Protein AF-R5GDS4-F1 (afdb_monomer)

Secon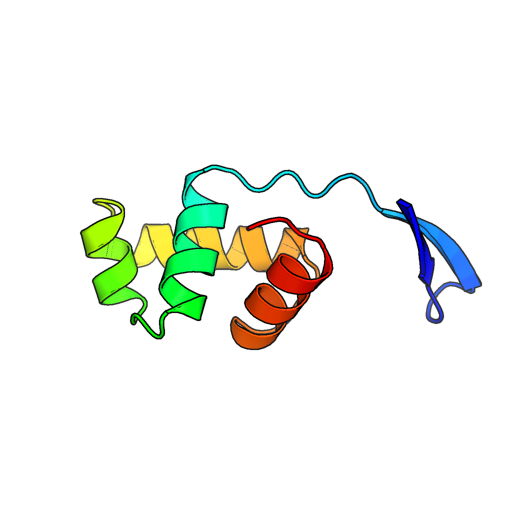dary structure (DSSP, 8-state):
-EEEETTTTEEEE-------HHHHHHHHHHHTT--HHHHHHHTTS-HHHHHHHHHHHHHHHT-SSHHHHHHHHHHTT--

Sequence (79 aa):
MWQFSLKSGRWKQIDSIVLNEYEKAVVRLANQGLSVGDIANEINRSEDSVKGYRKTLFQKLGVGNISEAIAVATHRRLI

pLDDT: mean 78.47, std 11.5, range [46.09, 90.31]

Radius of gyration: 13.44 Å; Cα contacts (8 Å, |Δi|>4): 83; chains: 1; bounding box: 30×22×38 Å

Mean predicted aligned error: 8.06 Å

Solvent-accessible surface area (backbone atoms only — not comparable to full-atom values): 4674 Å² total; per-residue (Å²): 104,74,42,76,35,84,92,73,79,41,77,40,73,47,68,82,80,78,66,52,74,66,47,42,47,50,42,55,40,45,68,72,67,48,50,66,62,55,43,11,60,74,71,73,47,53,50,68,55,46,54,48,43,48,52,55,46,27,63,74,72,70,38,94,46,69,68,53,46,33,53,50,31,57,74,68,62,67,104

Structure (mmCIF, N/CA/C/O backbone):
data_AF-R5GDS4-F1
#
_entry.id   AF-R5GDS4-F1
#
loop_
_atom_site.group_PDB
_atom_site.id
_atom_site.type_symbol
_atom_site.label_atom_id
_atom_site.label_alt_id
_atom_site.label_comp_id
_atom_site.label_asym_id
_atom_site.label_entity_id
_atom_site.label_seq_id
_atom_site.pdbx_PDB_ins_code
_atom_site.Cartn_x
_atom_site.Cartn_y
_atom_site.Cartn_z
_atom_site.occupancy
_atom_site.B_iso_or_equiv
_atom_site.auth_seq_id
_atom_site.auth_comp_id
_atom_site.auth_asym_id
_atom_site.auth_atom_id
_atom_site.pdbx_PDB_model_num
ATOM 1 N N . MET A 1 1 ? 14.171 -12.253 -11.241 1.00 46.09 1 MET A N 1
ATOM 2 C CA . MET A 1 1 ? 13.612 -12.250 -12.618 1.00 46.09 1 MET A CA 1
ATOM 3 C C . MET A 1 1 ? 14.079 -10.986 -13.321 1.00 46.09 1 MET A C 1
ATOM 5 O O . MET A 1 1 ? 14.331 -10.003 -12.642 1.00 46.09 1 MET A O 1
ATOM 9 N N . TRP A 1 2 ? 14.207 -10.990 -14.644 1.00 60.56 2 TRP A N 1
ATOM 10 C CA . TRP A 1 2 ? 14.612 -9.810 -15.416 1.00 60.56 2 TRP A CA 1
ATOM 11 C C . TRP A 1 2 ? 13.405 -9.263 -16.185 1.00 60.56 2 TRP A C 1
ATOM 13 O O . TRP A 1 2 ? 12.700 -10.039 -16.823 1.00 60.56 2 TRP A O 1
ATOM 23 N N . GLN A 1 3 ? 13.153 -7.951 -16.117 1.00 54.81 3 GLN A N 1
ATOM 24 C CA . GLN A 1 3 ? 12.119 -7.287 -16.919 1.00 54.81 3 GLN A CA 1
ATOM 25 C C . GLN A 1 3 ? 12.777 -6.392 -17.956 1.00 54.81 3 GLN A C 1
ATOM 27 O O . GLN A 1 3 ? 13.625 -5.556 -17.631 1.00 54.81 3 GLN A O 1
ATOM 32 N N . PHE A 1 4 ? 12.354 -6.529 -19.206 1.00 54.00 4 PHE A N 1
ATOM 33 C CA . PHE A 1 4 ? 12.749 -5.592 -20.242 1.00 54.00 4 PHE A CA 1
ATOM 34 C C . PHE A 1 4 ? 11.989 -4.275 -20.057 1.00 54.00 4 PHE A C 1
ATOM 36 O O . PHE A 1 4 ? 10.760 -4.239 -20.116 1.00 54.00 4 PHE A O 1
ATOM 43 N N . SER A 1 5 ? 12.711 -3.183 -19.797 1.00 56.41 5 SER A N 1
ATOM 44 C CA . SER A 1 5 ? 12.101 -1.860 -19.697 1.00 56.41 5 SER A CA 1
ATOM 45 C C . SER A 1 5 ? 12.071 -1.204 -21.074 1.00 56.41 5 SER A C 1
ATOM 47 O O . SER A 1 5 ? 13.091 -0.699 -21.544 1.00 56.41 5 SER A O 1
ATOM 49 N N . LEU A 1 6 ? 10.886 -1.155 -21.692 1.00 54.28 6 LEU A N 1
ATOM 50 C CA . LEU A 1 6 ? 10.659 -0.481 -22.981 1.00 54.28 6 LEU A CA 1
ATOM 51 C C . LEU A 1 6 ? 11.067 1.002 -22.962 1.00 54.28 6 LEU A C 1
ATOM 53 O O . LEU A 1 6 ? 11.477 1.537 -23.983 1.00 54.28 6 LEU A O 1
ATOM 57 N N . LYS A 1 7 ? 11.011 1.657 -21.795 1.00 60.09 7 LYS A N 1
ATOM 58 C CA . LYS A 1 7 ? 11.388 3.071 -21.644 1.00 60.09 7 LYS A CA 1
ATOM 59 C C . LYS A 1 7 ? 12.894 3.323 -21.724 1.00 60.09 7 LYS A C 1
ATOM 61 O O . LYS A 1 7 ? 13.293 4.397 -22.149 1.00 60.09 7 LYS A O 1
ATOM 66 N N . SER A 1 8 ? 13.725 2.380 -21.278 1.00 64.75 8 SER A N 1
ATOM 67 C CA . SER A 1 8 ? 15.185 2.558 -21.243 1.00 64.75 8 SER A CA 1
ATOM 68 C C . SER A 1 8 ? 15.943 1.630 -22.191 1.00 64.75 8 SER A C 1
ATOM 70 O O . SER A 1 8 ? 17.168 1.686 -22.217 1.00 64.75 8 SER A O 1
ATOM 72 N N . GLY A 1 9 ? 15.251 0.740 -22.915 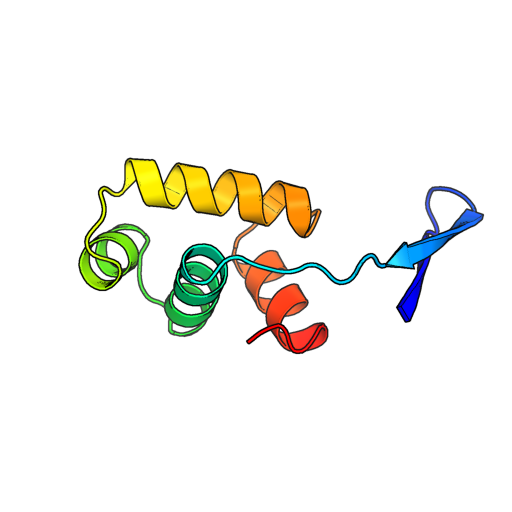1.00 74.44 9 GLY A N 1
ATOM 73 C CA . GLY A 1 9 ? 15.865 -0.243 -23.817 1.00 74.44 9 GLY A CA 1
ATOM 74 C C . GLY A 1 9 ? 16.831 -1.205 -23.117 1.00 74.44 9 GLY A C 1
ATOM 75 O O . GLY A 1 9 ? 17.712 -1.777 -23.750 1.00 74.44 9 GLY A O 1
ATOM 76 N N . ARG A 1 10 ? 16.712 -1.353 -21.793 1.00 67.25 10 ARG A N 1
ATOM 77 C CA . ARG A 1 10 ? 17.627 -2.142 -20.962 1.00 67.25 10 ARG A CA 1
ATOM 78 C C . ARG A 1 10 ? 16.849 -3.179 -20.174 1.00 67.25 10 ARG A C 1
ATOM 80 O O . ARG A 1 10 ? 15.755 -2.908 -19.670 1.00 67.25 10 ARG A O 1
ATOM 87 N N . TRP A 1 11 ? 17.455 -4.350 -20.037 1.00 66.19 11 TRP A N 1
ATOM 88 C CA . TRP A 1 11 ? 17.031 -5.355 -19.077 1.00 66.19 11 TRP A CA 1
ATOM 89 C C . TRP A 1 11 ? 17.316 -4.823 -17.677 1.00 66.19 11 TRP A C 1
ATOM 91 O O . TRP A 1 11 ? 18.466 -4.568 -17.324 1.00 66.19 11 TRP A O 1
ATOM 101 N N . LYS A 1 12 ? 16.261 -4.606 -16.892 1.00 56.88 12 LYS A N 1
ATOM 102 C CA . LYS A 1 12 ? 16.391 -4.316 -15.468 1.00 56.88 12 LYS A CA 1
ATOM 103 C C . LYS A 1 12 ? 16.208 -5.615 -14.711 1.00 56.88 12 LYS A C 1
ATOM 105 O O . LYS A 1 12 ? 15.218 -6.327 -14.905 1.00 56.88 12 LYS A O 1
ATOM 110 N N . GLN A 1 13 ? 17.171 -5.919 -13.854 1.00 54.47 13 GLN A N 1
ATOM 111 C CA . GLN A 1 13 ? 16.998 -6.963 -12.865 1.00 54.47 13 GLN A CA 1
ATOM 112 C C . GLN A 1 13 ? 15.857 -6.496 -11.964 1.00 54.47 13 GLN A C 1
ATOM 114 O O . GLN A 1 13 ? 15.914 -5.411 -11.388 1.00 54.47 13 GLN A O 1
ATOM 119 N N . ILE A 1 14 ? 14.761 -7.253 -11.941 1.00 61.25 14 ILE A N 1
ATOM 120 C CA . ILE A 1 14 ? 13.722 -7.028 -10.949 1.00 61.25 14 ILE A CA 1
ATOM 121 C C . ILE A 1 14 ? 14.355 -7.514 -9.656 1.00 61.25 14 ILE A C 1
ATOM 123 O O . ILE A 1 14 ? 14.407 -8.728 -9.420 1.00 61.25 14 ILE A O 1
ATOM 127 N N . ASP A 1 15 ? 14.885 -6.580 -8.868 1.00 55.66 15 ASP A N 1
ATOM 128 C CA . ASP A 1 15 ? 15.173 -6.852 -7.470 1.00 55.66 15 ASP A CA 1
ATOM 129 C C . ASP A 1 15 ? 13.916 -7.474 -6.884 1.00 55.66 15 ASP A C 1
ATOM 131 O O . ASP A 1 15 ? 12.799 -7.003 -7.127 1.00 55.66 15 ASP A O 1
ATOM 135 N N . SER A 1 16 ? 14.083 -8.599 -6.194 1.00 59.19 16 SER A N 1
ATOM 136 C CA . SER A 1 16 ? 12.997 -9.224 -5.458 1.00 59.19 16 SER A CA 1
ATOM 137 C C . SER A 1 16 ? 12.376 -8.144 -4.580 1.00 59.19 16 SER A C 1
ATOM 139 O O . SER A 1 16 ? 12.998 -7.709 -3.612 1.00 59.19 16 SER A O 1
ATOM 141 N N . ILE A 1 17 ? 11.194 -7.652 -4.956 1.00 67.62 17 ILE A N 1
ATOM 142 C CA . ILE A 1 17 ? 10.491 -6.654 -4.161 1.00 67.62 17 ILE A CA 1
ATOM 143 C C . ILE A 1 17 ? 10.061 -7.382 -2.900 1.00 67.62 17 ILE A C 1
ATOM 145 O O . ILE A 1 17 ? 9.050 -8.079 -2.885 1.00 67.62 17 ILE A O 1
ATOM 149 N N . VAL A 1 18 ? 10.863 -7.257 -1.850 1.00 68.81 18 VAL A N 1
ATOM 150 C CA . VAL A 1 18 ? 10.513 -7.772 -0.537 1.00 68.81 18 VAL A CA 1
ATOM 151 C C . VAL A 1 18 ? 9.636 -6.717 0.117 1.00 68.81 18 VAL A C 1
ATOM 153 O O . VAL A 1 18 ? 10.091 -5.652 0.546 1.00 68.81 18 VAL A O 1
ATOM 156 N N . LEU A 1 19 ? 8.339 -7.002 0.116 1.00 75.25 19 LEU A N 1
ATOM 157 C CA . LEU A 1 19 ? 7.376 -6.250 0.897 1.00 75.25 19 LEU A CA 1
ATOM 158 C C . LEU A 1 19 ? 7.536 -6.632 2.365 1.00 75.25 19 LEU A C 1
ATOM 160 O O . LEU A 1 19 ? 7.673 -7.811 2.700 1.00 75.25 19 LEU A O 1
ATOM 164 N N . ASN A 1 20 ? 7.511 -5.627 3.231 1.00 81.56 20 ASN A N 1
ATOM 165 C CA . ASN A 1 20 ? 7.433 -5.842 4.664 1.00 81.56 20 ASN A CA 1
ATOM 166 C C . ASN A 1 20 ? 6.080 -6.486 5.019 1.00 81.56 20 ASN A C 1
ATOM 168 O O . ASN A 1 20 ? 5.117 -6.364 4.263 1.00 81.56 20 ASN A O 1
ATOM 172 N N . GLU A 1 21 ? 5.974 -7.127 6.179 1.00 82.19 21 GLU A N 1
ATOM 173 C CA . GLU A 1 21 ? 4.745 -7.817 6.602 1.00 82.19 21 GLU A CA 1
ATOM 174 C C . GLU A 1 21 ? 3.529 -6.874 6.604 1.00 82.19 21 GLU A C 1
ATOM 176 O O . GLU A 1 21 ? 2.459 -7.231 6.118 1.00 82.19 21 GLU A O 1
ATOM 181 N N . TYR A 1 22 ? 3.721 -5.617 7.018 1.00 83.69 22 TYR A N 1
ATOM 182 C CA . TYR A 1 22 ? 2.688 -4.579 6.946 1.00 83.69 22 TYR A CA 1
ATOM 183 C C . TYR A 1 22 ? 2.315 -4.201 5.511 1.00 83.69 22 TYR A C 1
ATOM 185 O O . TYR A 1 22 ? 1.142 -4.033 5.200 1.00 83.69 22 TYR A O 1
ATOM 193 N N . GLU A 1 23 ? 3.296 -4.082 4.615 1.00 82.75 23 GLU A N 1
ATOM 194 C CA . GLU A 1 23 ? 3.047 -3.768 3.204 1.00 82.75 23 GLU A CA 1
ATOM 195 C C . GLU A 1 23 ? 2.265 -4.907 2.531 1.00 82.75 23 GLU A C 1
ATOM 197 O O . GLU A 1 23 ? 1.313 -4.649 1.797 1.00 82.75 23 GLU A O 1
ATOM 202 N N . LYS A 1 24 ? 2.602 -6.168 2.840 1.00 85.44 24 LYS A N 1
ATOM 203 C CA . LYS A 1 24 ? 1.835 -7.339 2.392 1.00 85.44 24 LYS A CA 1
ATOM 204 C C . LYS A 1 24 ? 0.422 -7.347 2.964 1.00 85.44 24 LYS A C 1
ATOM 206 O O . LYS A 1 24 ? -0.515 -7.610 2.216 1.00 85.44 24 LYS A O 1
ATOM 211 N N . ALA A 1 25 ? 0.260 -7.059 4.257 1.00 86.19 25 ALA A N 1
ATOM 212 C CA . ALA A 1 25 ? -1.049 -6.994 4.899 1.00 86.19 25 ALA A CA 1
ATOM 213 C C . ALA A 1 25 ? -1.931 -5.934 4.230 1.00 86.19 25 ALA A C 1
ATOM 215 O O . ALA A 1 25 ? -3.044 -6.244 3.817 1.00 86.19 25 ALA A O 1
ATOM 216 N N . VAL A 1 26 ? -1.397 -4.727 4.006 1.00 87.19 26 VAL A N 1
ATOM 217 C CA . VAL A 1 26 ? -2.099 -3.646 3.299 1.00 87.19 26 VAL A CA 1
ATOM 218 C C . VAL A 1 26 ? -2.553 -4.097 1.913 1.00 87.19 26 VAL A C 1
ATOM 220 O O . VAL A 1 26 ? -3.703 -3.868 1.557 1.00 87.19 26 VAL A O 1
ATOM 223 N N . VAL A 1 27 ? -1.694 -4.763 1.135 1.00 86.44 27 VAL A N 1
ATOM 224 C CA . VAL A 1 27 ? -2.076 -5.237 -0.204 1.00 86.44 27 VAL A CA 1
ATOM 225 C C . VAL A 1 27 ? -3.095 -6.377 -0.148 1.00 86.44 27 VAL A C 1
ATOM 227 O O . VAL A 1 27 ? -4.047 -6.356 -0.922 1.00 86.44 27 VAL A O 1
ATOM 230 N N . ARG A 1 28 ? -2.945 -7.355 0.757 1.00 86.62 28 ARG A N 1
ATOM 231 C CA . ARG A 1 28 ? -3.905 -8.468 0.907 1.00 86.62 28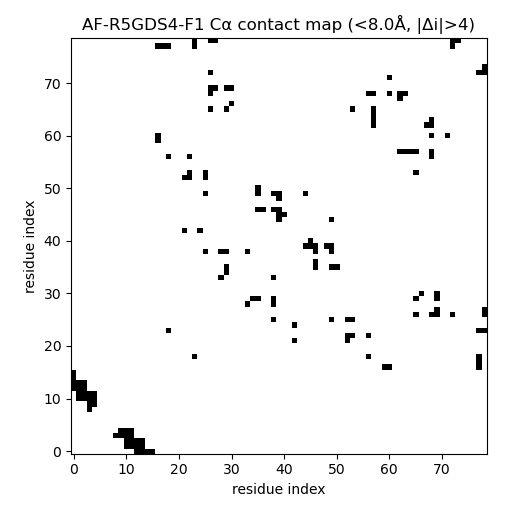 ARG A CA 1
ATOM 232 C C . ARG A 1 28 ? -5.280 -7.973 1.331 1.00 86.62 28 ARG A C 1
ATOM 234 O O . ARG A 1 28 ? -6.272 -8.423 0.769 1.00 86.62 28 ARG A O 1
ATOM 241 N N . LEU A 1 29 ? -5.335 -7.068 2.302 1.00 88.88 29 LEU A 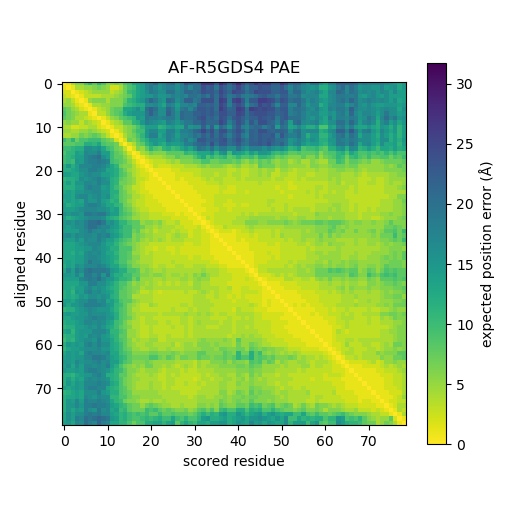N 1
ATOM 242 C CA . LEU A 1 29 ? -6.583 -6.507 2.808 1.00 88.88 29 LEU A CA 1
ATOM 243 C C . LEU A 1 29 ? -7.217 -5.560 1.780 1.00 88.88 29 LEU A C 1
ATOM 245 O O . LEU A 1 29 ? -8.417 -5.629 1.537 1.00 88.88 29 LEU A O 1
ATOM 249 N N . ALA A 1 30 ? -6.415 -4.758 1.073 1.00 86.12 30 ALA A N 1
ATOM 250 C CA . ALA A 1 30 ? -6.919 -3.963 -0.046 1.00 86.12 30 ALA A CA 1
ATOM 251 C C . ALA A 1 30 ? -7.455 -4.847 -1.187 1.00 86.12 30 ALA A C 1
ATOM 253 O O . ALA A 1 30 ? -8.472 -4.514 -1.788 1.00 86.12 30 ALA A O 1
ATOM 254 N N . ASN A 1 31 ? -6.822 -5.995 -1.463 1.00 86.19 31 ASN A N 1
ATOM 255 C CA . ASN A 1 31 ? -7.315 -6.980 -2.434 1.00 86.19 31 ASN A CA 1
ATOM 256 C C . ASN A 1 31 ? -8.635 -7.639 -2.000 1.00 86.19 31 ASN A C 1
ATOM 258 O O . ASN A 1 31 ? -9.425 -8.047 -2.842 1.00 86.19 31 ASN A O 1
ATOM 262 N N . GLN A 1 32 ? -8.893 -7.721 -0.695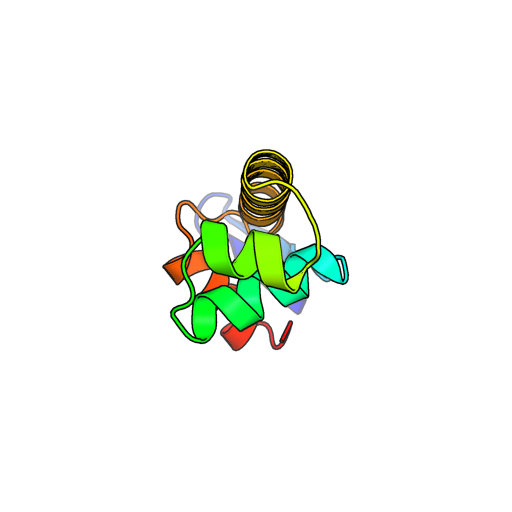 1.00 86.38 32 GLN A N 1
ATOM 263 C CA . GLN A 1 32 ? -10.179 -8.161 -0.146 1.00 86.38 32 GLN A CA 1
ATOM 264 C C . GLN A 1 32 ? -11.262 -7.067 -0.217 1.00 86.38 32 GLN A C 1
ATOM 266 O O . GLN A 1 32 ? -12.413 -7.329 0.119 1.00 86.38 32 GLN A O 1
A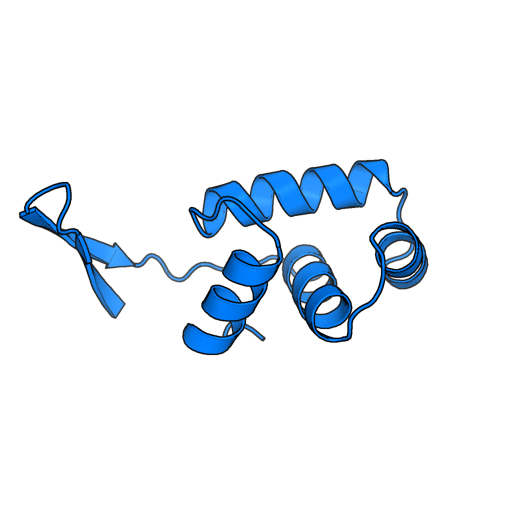TOM 271 N N . GLY A 1 33 ? -10.918 -5.854 -0.664 1.00 86.62 33 GLY A N 1
ATOM 272 C CA . GLY A 1 33 ? -11.847 -4.729 -0.772 1.00 86.62 33 GLY A CA 1
ATOM 273 C C . GLY A 1 33 ? -12.006 -3.915 0.512 1.00 86.62 33 GLY A C 1
ATOM 274 O O . GLY A 1 33 ? -12.902 -3.075 0.575 1.00 86.62 33 GLY A O 1
ATOM 275 N N . LEU A 1 34 ? -11.153 -4.128 1.523 1.00 87.06 34 LEU A N 1
ATOM 276 C CA . LEU A 1 34 ? -11.183 -3.324 2.745 1.00 87.06 34 LEU A CA 1
ATOM 277 C C . LEU A 1 34 ? -10.735 -1.884 2.475 1.00 87.06 34 LEU A C 1
ATOM 279 O O . LEU A 1 34 ? -9.836 -1.620 1.665 1.00 87.06 34 LEU A O 1
ATOM 283 N N . SER A 1 35 ? -11.352 -0.940 3.188 1.00 87.62 35 SER A N 1
ATOM 284 C CA . SER A 1 35 ? -10.974 0.467 3.114 1.00 87.62 35 SER A CA 1
ATOM 285 C C . SER A 1 35 ? -9.658 0.726 3.856 1.00 87.62 35 SER A C 1
ATOM 287 O O . SER A 1 35 ? -9.199 -0.075 4.665 1.00 87.62 35 SER A O 1
ATOM 289 N N . VAL A 1 36 ? -9.034 1.882 3.615 1.00 84.19 36 VAL A N 1
ATOM 290 C CA . VAL A 1 36 ? -7.802 2.275 4.326 1.00 84.19 36 VAL A CA 1
ATOM 291 C C . VAL A 1 36 ? -8.006 2.316 5.844 1.00 84.19 36 VAL A C 1
ATOM 293 O O . VAL A 1 36 ? -7.082 1.958 6.570 1.00 84.19 36 VAL A O 1
ATOM 296 N N . GLY A 1 37 ? -9.194 2.722 6.305 1.00 87.06 37 GLY A N 1
ATOM 297 C CA . GLY A 1 37 ? -9.553 2.749 7.724 1.00 87.06 37 GLY A CA 1
ATOM 298 C C . GLY A 1 37 ? -9.652 1.349 8.318 1.00 87.06 37 GLY A C 1
ATOM 299 O O . GLY A 1 37 ? -9.055 1.076 9.356 1.00 87.06 37 GLY A O 1
ATOM 300 N N . ASP A 1 38 ? -10.307 0.426 7.612 1.00 89.38 38 ASP A N 1
ATOM 301 C CA . ASP A 1 38 ? -10.420 -0.960 8.078 1.00 89.38 38 ASP A CA 1
ATOM 302 C C . ASP A 1 38 ? -9.055 -1.652 8.100 1.00 89.38 38 ASP A C 1
ATOM 304 O O . ASP A 1 38 ? -8.721 -2.342 9.055 1.00 89.38 38 ASP A O 1
ATOM 308 N N . ILE A 1 39 ? -8.220 -1.400 7.087 1.00 89.31 39 ILE A N 1
ATOM 309 C CA . ILE A 1 39 ? -6.838 -1.890 7.046 1.00 89.31 39 ILE A CA 1
ATOM 310 C C . ILE A 1 39 ? -6.043 -1.359 8.240 1.00 89.31 39 ILE A C 1
ATOM 312 O O . ILE A 1 39 ? -5.269 -2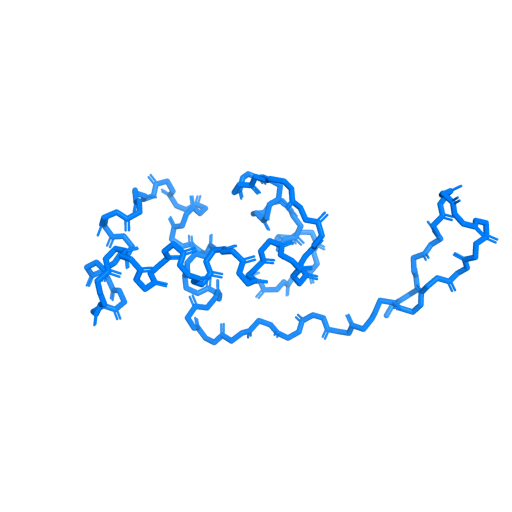.105 8.833 1.00 89.31 39 ILE A O 1
ATOM 316 N N . ALA A 1 40 ? -6.212 -0.079 8.583 1.00 89.88 40 ALA A N 1
ATOM 317 C CA . ALA A 1 40 ? -5.543 0.543 9.721 1.00 89.88 40 ALA A CA 1
ATOM 318 C C . ALA A 1 40 ? -5.942 -0.135 11.039 1.00 89.88 40 ALA A C 1
ATOM 320 O O . ALA A 1 40 ? -5.066 -0.486 11.834 1.00 89.88 40 ALA A O 1
ATOM 321 N N . ASN A 1 41 ? -7.238 -0.405 11.210 1.00 90.06 41 ASN A N 1
ATOM 322 C CA . ASN A 1 41 ? -7.766 -1.149 12.350 1.00 90.06 41 ASN A CA 1
ATOM 323 C C . ASN A 1 41 ? -7.206 -2.578 12.404 1.00 90.06 41 ASN A C 1
ATOM 325 O O . ASN A 1 41 ? -6.719 -3.000 13.452 1.00 90.06 41 ASN A O 1
ATOM 329 N N . GLU A 1 42 ? -7.189 -3.287 11.274 1.00 89.31 42 GLU A N 1
ATOM 330 C CA . GLU A 1 42 ? -6.719 -4.673 11.182 1.00 89.31 42 GLU A CA 1
ATOM 331 C C . GLU A 1 42 ? -5.227 -4.807 11.520 1.00 89.31 42 GLU A 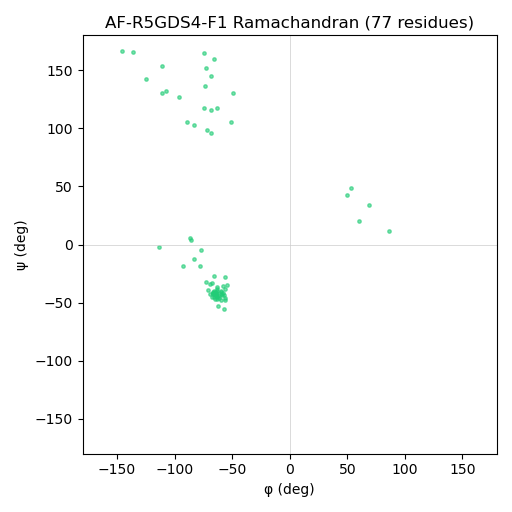C 1
ATOM 333 O O . GLU A 1 42 ? -4.818 -5.711 12.246 1.00 89.31 42 GLU A O 1
ATOM 338 N N . ILE A 1 43 ? -4.391 -3.875 11.043 1.00 87.62 43 ILE A N 1
ATOM 339 C CA . ILE A 1 43 ? -2.950 -3.872 11.348 1.00 87.62 43 ILE A CA 1
ATOM 340 C C . ILE A 1 43 ? -2.610 -3.132 12.654 1.00 87.62 43 ILE A C 1
ATOM 342 O O . ILE A 1 43 ? -1.428 -2.965 12.966 1.00 87.62 43 ILE A O 1
ATOM 346 N N . ASN A 1 44 ? -3.623 -2.686 13.408 1.00 86.94 44 ASN A N 1
ATOM 347 C CA . ASN A 1 44 ? -3.508 -1.972 14.682 1.00 86.94 44 ASN A CA 1
ATOM 348 C C . ASN A 1 44 ? -2.594 -0.726 14.596 1.00 86.94 44 ASN A C 1
ATOM 350 O O . ASN A 1 44 ? -1.642 -0.524 15.366 1.00 86.94 44 ASN A O 1
ATOM 354 N N . ARG A 1 45 ? -2.838 0.098 13.569 1.00 87.38 45 ARG A N 1
ATOM 355 C CA . ARG A 1 45 ? -2.106 1.339 13.273 1.00 87.38 45 ARG A CA 1
ATOM 356 C C . ARG A 1 45 ? -3.063 2.465 12.908 1.00 87.38 45 ARG A C 1
ATOM 358 O O . ARG A 1 45 ? -4.221 2.245 12.594 1.00 87.38 45 ARG A O 1
ATOM 365 N N . SER A 1 46 ? -2.552 3.693 12.912 1.00 90.31 46 SER A N 1
ATOM 366 C CA . SER A 1 46 ? -3.303 4.842 12.411 1.00 90.31 46 SER A CA 1
ATOM 367 C C . SER A 1 46 ? -3.413 4.822 10.885 1.00 90.31 46 SER A C 1
ATOM 369 O O . SER A 1 46 ? -2.507 4.357 10.185 1.00 90.31 46 SER A O 1
ATOM 371 N N . GLU A 1 47 ? -4.486 5.406 10.354 1.00 89.88 47 GLU A N 1
ATOM 372 C CA . GLU A 1 47 ? -4.671 5.576 8.908 1.00 89.88 47 GLU A CA 1
ATOM 373 C C . GLU A 1 47 ? -3.497 6.300 8.243 1.00 89.88 47 GLU A C 1
ATOM 375 O O . GLU A 1 47 ? -3.111 5.972 7.121 1.00 89.88 47 GLU A O 1
ATOM 380 N N . ASP A 1 48 ? -2.883 7.258 8.939 1.00 88.00 48 ASP A N 1
ATOM 381 C CA . ASP A 1 48 ? -1.723 7.986 8.423 1.00 88.00 48 ASP A CA 1
ATOM 382 C C . ASP A 1 48 ? -0.491 7.090 8.285 1.00 88.00 48 ASP A C 1
ATOM 384 O O . ASP A 1 48 ? 0.257 7.216 7.311 1.00 88.00 48 ASP A O 1
ATOM 388 N N . SER A 1 49 ? -0.329 6.108 9.177 1.00 88.62 49 SER A N 1
ATOM 389 C CA . SER A 1 49 ? 0.699 5.073 9.022 1.00 88.62 49 SER A CA 1
ATOM 390 C C . SER A 1 49 ? 0.430 4.224 7.778 1.00 88.62 49 SER A C 1
ATOM 392 O O . SER A 1 49 ? 1.345 3.982 6.992 1.00 88.62 49 SER A O 1
ATOM 394 N N . VAL A 1 50 ? -0.829 3.830 7.537 1.00 87.44 50 VAL A N 1
ATOM 395 C CA . VAL A 1 50 ? -1.227 3.065 6.340 1.00 87.44 50 VAL A CA 1
ATOM 396 C C . VAL A 1 50 ? -1.002 3.863 5.059 1.00 87.44 50 VAL A C 1
ATOM 398 O O . VAL A 1 50 ? -0.491 3.319 4.080 1.00 87.44 50 VAL A O 1
ATOM 401 N N . LYS A 1 51 ? -1.326 5.162 5.049 1.00 87.06 51 LYS A N 1
ATOM 402 C CA . LYS A 1 51 ? -1.014 6.061 3.925 1.00 87.06 51 LYS A CA 1
ATOM 403 C C . LYS A 1 51 ? 0.493 6.124 3.678 1.00 87.06 51 LYS A C 1
ATOM 405 O O . LYS A 1 51 ? 0.914 6.081 2.521 1.00 87.06 51 LYS A O 1
ATOM 410 N N . GLY A 1 52 ? 1.294 6.160 4.744 1.00 88.75 52 GLY A N 1
ATOM 411 C CA . GLY A 1 52 ? 2.749 6.036 4.682 1.00 88.75 52 GLY A CA 1
ATOM 412 C C . GLY A 1 52 ? 3.184 4.734 4.012 1.00 88.75 52 GLY A C 1
ATOM 413 O O . GLY A 1 52 ? 3.863 4.775 2.987 1.00 88.75 52 GLY A O 1
ATOM 414 N N . TYR A 1 53 ? 2.719 3.587 4.516 1.00 85.62 53 TYR A N 1
ATOM 415 C CA . TYR A 1 53 ? 3.032 2.271 3.949 1.00 85.62 53 TYR A CA 1
A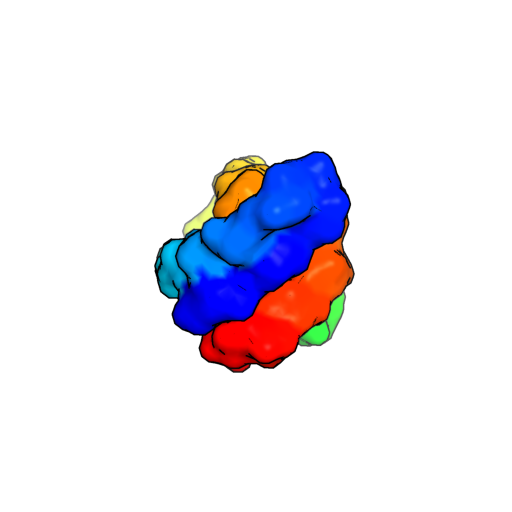TOM 416 C C . TYR A 1 53 ? 2.608 2.151 2.489 1.00 85.62 53 TYR A C 1
ATOM 418 O O . TYR A 1 53 ? 3.387 1.664 1.678 1.00 85.62 53 TYR A O 1
ATOM 426 N N . ARG A 1 54 ? 1.427 2.656 2.116 1.00 84.31 54 ARG A N 1
ATOM 427 C CA . ARG A 1 54 ? 0.970 2.706 0.720 1.00 84.31 54 ARG A CA 1
ATOM 428 C C . ARG A 1 54 ? 1.902 3.521 -0.164 1.00 84.31 54 ARG A C 1
ATOM 430 O O . ARG A 1 54 ? 2.167 3.120 -1.290 1.00 84.31 54 ARG A O 1
ATOM 437 N N . LYS A 1 55 ? 2.403 4.656 0.322 1.00 86.06 55 LYS A N 1
ATOM 438 C CA . LYS A 1 55 ? 3.317 5.508 -0.444 1.00 86.06 55 LYS A CA 1
ATOM 439 C C . LYS A 1 55 ? 4.642 4.789 -0.701 1.00 86.06 55 LYS A C 1
ATOM 441 O O . LYS A 1 55 ? 5.113 4.768 -1.837 1.00 86.06 55 LYS A O 1
ATOM 446 N N . THR A 1 56 ? 5.194 4.140 0.322 1.00 84.88 56 THR A N 1
ATOM 447 C CA . THR A 1 56 ? 6.420 3.336 0.208 1.00 84.88 56 THR A CA 1
ATOM 448 C C . THR A 1 56 ? 6.214 2.125 -0.700 1.00 84.88 56 THR A C 1
ATOM 450 O O . THR A 1 56 ? 7.024 1.866 -1.587 1.00 84.88 56 THR A O 1
ATOM 453 N N . LEU A 1 57 ? 5.084 1.434 -0.541 1.00 84.56 57 LEU A N 1
ATOM 454 C CA . LEU A 1 57 ? 4.632 0.322 -1.371 1.00 84.56 57 LEU A CA 1
ATOM 455 C C . LEU A 1 57 ? 4.544 0.729 -2.850 1.00 84.56 57 LEU A C 1
ATOM 457 O O . LEU A 1 57 ? 5.077 0.032 -3.711 1.00 84.56 57 LEU A O 1
ATOM 461 N N . PHE A 1 58 ? 3.919 1.870 -3.147 1.00 84.81 58 PHE A N 1
ATOM 462 C CA . PHE A 1 58 ? 3.789 2.394 -4.506 1.00 84.81 58 PHE A CA 1
ATOM 463 C C . PHE A 1 58 ? 5.140 2.736 -5.120 1.00 84.81 58 PHE A C 1
ATOM 465 O O . PHE A 1 58 ? 5.380 2.402 -6.277 1.00 84.81 58 PHE A O 1
ATOM 472 N N . GLN A 1 59 ? 6.056 3.319 -4.344 1.00 84.31 59 GLN A N 1
ATOM 473 C CA . GLN A 1 59 ? 7.414 3.569 -4.820 1.00 84.31 59 GLN A CA 1
ATOM 474 C C . GLN A 1 59 ? 8.195 2.278 -5.076 1.00 84.31 59 GLN A C 1
ATOM 476 O O . GLN A 1 59 ? 8.857 2.176 -6.107 1.00 84.31 59 GLN A O 1
ATOM 481 N N . LYS A 1 60 ? 8.087 1.278 -4.193 1.00 82.12 60 LYS A N 1
ATOM 482 C CA . LYS A 1 60 ? 8.743 -0.026 -4.371 1.00 82.12 60 LYS A CA 1
ATOM 483 C C . LYS A 1 60 ? 8.227 -0.766 -5.603 1.00 82.12 60 LYS A C 1
ATOM 485 O O . LYS A 1 60 ? 9.019 -1.289 -6.380 1.00 82.12 60 LYS A O 1
ATOM 490 N N . LEU A 1 61 ? 6.906 -0.816 -5.779 1.00 78.62 61 LEU A N 1
ATOM 491 C CA . LEU A 1 61 ? 6.252 -1.496 -6.902 1.00 78.62 61 LEU A CA 1
ATOM 492 C C . LEU A 1 61 ? 6.301 -0.678 -8.201 1.00 78.62 61 LEU A C 1
ATOM 494 O O . LEU A 1 61 ? 6.126 -1.248 -9.276 1.00 78.62 61 LEU A O 1
ATOM 498 N N . GLY A 1 62 ? 6.555 0.631 -8.113 1.00 80.00 62 GLY A N 1
ATOM 499 C CA . GLY A 1 62 ? 6.540 1.551 -9.249 1.00 80.00 62 GLY A CA 1
ATOM 500 C C . GLY A 1 62 ? 5.141 1.778 -9.828 1.00 80.00 62 GLY A C 1
ATOM 501 O O . GLY A 1 62 ? 5.009 1.929 -11.039 1.00 80.00 62 GLY A O 1
ATOM 502 N N . VAL A 1 63 ? 4.109 1.763 -8.980 1.00 84.00 63 VAL A N 1
ATOM 503 C CA . VAL A 1 63 ? 2.687 1.849 -9.365 1.00 84.00 63 VAL A CA 1
ATOM 504 C C . VAL A 1 63 ? 2.068 3.174 -8.934 1.00 84.00 63 VAL A C 1
ATOM 506 O O . VAL A 1 63 ? 2.512 3.789 -7.963 1.00 84.00 63 VAL A O 1
ATOM 509 N N . GLY A 1 64 ? 1.029 3.612 -9.644 1.00 80.00 64 GLY A N 1
ATOM 510 C CA . GLY A 1 64 ? 0.323 4.861 -9.345 1.00 80.00 64 GLY A CA 1
ATOM 511 C C . GLY A 1 64 ? -0.892 4.691 -8.432 1.00 80.00 64 GLY A C 1
ATOM 512 O O . GLY A 1 64 ? -1.363 5.665 -7.844 1.00 80.00 64 GLY A O 1
ATOM 513 N N . ASN A 1 65 ? -1.422 3.471 -8.313 1.00 83.31 65 ASN A N 1
ATOM 514 C CA . ASN A 1 65 ? -2.670 3.214 -7.600 1.00 83.31 65 ASN A CA 1
ATOM 515 C C . ASN A 1 65 ? -2.683 1.857 -6.868 1.00 83.31 65 ASN A C 1
ATOM 517 O O . ASN A 1 65 ? -1.821 1.002 -7.070 1.00 83.31 65 ASN A O 1
ATOM 521 N N . ILE A 1 66 ? -3.668 1.678 -5.977 1.00 80.62 66 ILE A N 1
ATOM 522 C CA . ILE A 1 66 ? -3.790 0.464 -5.155 1.00 80.62 66 ILE A CA 1
ATOM 523 C C . ILE A 1 66 ? -4.176 -0.758 -5.995 1.00 80.62 66 ILE A C 1
ATOM 525 O O . ILE A 1 66 ? -3.681 -1.844 -5.728 1.00 80.62 66 ILE A O 1
ATOM 529 N N . SER A 1 67 ? -4.982 -0.585 -7.043 1.00 82.19 67 SER A N 1
ATOM 530 C CA . SER A 1 67 ? -5.400 -1.672 -7.934 1.00 82.19 67 SER A CA 1
ATOM 531 C C . SER A 1 67 ? -4.229 -2.232 -8.746 1.00 82.19 67 SER A C 1
ATOM 533 O O . SER A 1 67 ? -4.082 -3.441 -8.870 1.00 82.19 67 SER A O 1
ATOM 535 N N . GLU A 1 68 ? -3.344 -1.366 -9.237 1.00 83.94 68 GLU A N 1
ATOM 536 C CA . GLU A 1 68 ? -2.065 -1.717 -9.848 1.00 83.94 68 GLU A CA 1
ATOM 537 C C . GLU A 1 68 ? -1.153 -2.376 -8.821 1.00 83.94 68 GLU A C 1
ATOM 539 O O . GLU A 1 68 ? -0.530 -3.384 -9.133 1.00 83.94 68 GLU A O 1
ATOM 544 N N . ALA A 1 69 ? -1.091 -1.860 -7.588 1.00 83.88 69 ALA A N 1
ATOM 545 C CA . ALA A 1 69 ? -0.308 -2.488 -6.526 1.00 83.88 69 ALA A CA 1
ATOM 546 C C . ALA A 1 69 ? -0.770 -3.926 -6.254 1.00 83.88 69 ALA A C 1
ATOM 548 O O . ALA A 1 69 ? 0.065 -4.822 -6.149 1.00 83.88 69 ALA A O 1
ATOM 549 N N . ILE A 1 70 ? -2.085 -4.148 -6.198 1.00 83.88 70 ILE A N 1
ATOM 550 C CA . ILE A 1 70 ? -2.713 -5.464 -6.051 1.00 83.88 70 ILE A CA 1
ATOM 551 C C . ILE A 1 70 ? -2.372 -6.345 -7.251 1.00 83.88 70 ILE A C 1
ATOM 553 O O . ILE A 1 70 ? -1.814 -7.423 -7.070 1.00 83.88 70 ILE A O 1
ATOM 557 N N . ALA A 1 71 ? -2.614 -5.869 -8.475 1.00 82.00 71 ALA A N 1
ATOM 558 C CA . ALA A 1 71 ? -2.325 -6.619 -9.693 1.00 82.00 71 ALA A CA 1
ATOM 559 C C . ALA A 1 71 ? -0.846 -7.018 -9.779 1.00 82.00 71 ALA A C 1
ATOM 561 O O . ALA A 1 71 ? -0.534 -8.166 -10.090 1.00 82.00 71 ALA A O 1
ATOM 562 N N . VAL A 1 72 ? 0.075 -6.105 -9.450 1.00 81.75 72 VAL A N 1
ATOM 563 C CA . VAL A 1 72 ? 1.515 -6.384 -9.420 1.00 81.75 72 VAL A CA 1
ATOM 564 C C . VAL A 1 72 ? 1.856 -7.369 -8.309 1.00 81.75 72 VAL A C 1
ATOM 566 O O . VAL A 1 72 ? 2.644 -8.280 -8.551 1.00 81.75 72 VAL A O 1
ATOM 569 N N . ALA A 1 73 ? 1.280 -7.233 -7.115 1.00 80.69 73 ALA A N 1
ATOM 570 C CA . ALA A 1 73 ? 1.541 -8.152 -6.015 1.00 80.69 73 ALA A CA 1
ATOM 571 C C . ALA A 1 73 ? 1.043 -9.570 -6.314 1.00 80.69 73 ALA A C 1
ATOM 573 O O . ALA A 1 73 ? 1.788 -10.525 -6.100 1.00 80.69 73 ALA A O 1
ATOM 574 N N . THR A 1 74 ? -0.149 -9.714 -6.895 1.00 79.38 74 THR A N 1
ATOM 575 C CA . THR A 1 74 ? -0.680 -10.999 -7.364 1.00 79.38 74 THR A CA 1
ATOM 576 C C . THR A 1 74 ? 0.164 -11.562 -8.508 1.00 79.38 74 THR A C 1
ATOM 578 O O . THR A 1 74 ? 0.577 -12.719 -8.465 1.00 79.38 74 THR A O 1
ATOM 581 N N . HIS A 1 75 ? 0.496 -10.744 -9.511 1.00 75.62 75 HIS A N 1
ATOM 582 C CA . HIS A 1 75 ? 1.284 -11.168 -10.672 1.00 75.62 75 HIS A CA 1
ATOM 583 C C . HIS A 1 75 ? 2.703 -11.605 -10.289 1.00 75.62 75 HIS A C 1
ATOM 585 O O . HIS A 1 75 ? 3.229 -12.581 -10.821 1.00 75.62 75 HIS A O 1
ATOM 591 N N . ARG A 1 76 ? 3.322 -10.907 -9.333 1.00 72.75 76 ARG A N 1
ATOM 592 C CA . ARG A 1 76 ? 4.659 -11.224 -8.818 1.00 72.75 76 ARG A CA 1
ATOM 593 C C . ARG A 1 76 ? 4.644 -12.266 -7.694 1.00 72.75 76 ARG A C 1
ATOM 595 O O . ARG A 1 76 ? 5.716 -12.548 -7.164 1.00 72.75 76 ARG A O 1
ATOM 602 N N . ARG A 1 77 ? 3.479 -12.841 -7.346 1.00 68.81 77 ARG A N 1
ATOM 603 C CA . ARG A 1 77 ? 3.302 -13.793 -6.228 1.00 68.81 77 ARG A CA 1
ATOM 604 C C . ARG A 1 77 ? 3.918 -13.284 -4.916 1.00 68.81 77 ARG A C 1
ATOM 606 O O . ARG A 1 77 ? 4.609 -14.011 -4.210 1.00 68.81 77 ARG A O 1
ATOM 613 N N . LEU A 1 78 ? 3.711 -12.001 -4.628 1.00 67.44 78 LEU A N 1
ATOM 614 C CA . LEU A 1 78 ? 4.155 -11.356 -3.387 1.00 67.44 78 LEU A CA 1
ATOM 615 C C . LEU A 1 78 ? 3.168 -11.578 -2.229 1.00 67.44 78 LEU A C 1
ATOM 617 O O . LEU A 1 78 ? 3.511 -11.286 -1.081 1.00 67.44 78 LEU A O 1
ATOM 621 N N . ILE A 1 79 ? 1.965 -12.068 -2.546 1.00 63.31 79 ILE A N 1
ATOM 622 C CA . ILE A 1 79 ? 0.851 -12.381 -1.643 1.00 63.31 79 ILE A CA 1
ATOM 623 C C . ILE A 1 79 ? 0.136 -13.661 -2.070 1.00 63.31 79 ILE A C 1
ATOM 625 O O . ILE A 1 79 ? 0.281 -14.042 -3.256 1.00 63.31 79 ILE A O 1
#

Nearest PDB structures (foldseek):
  4zms-assembly1_B  TM=9.803E-01  e=4.571E-04  Streptococcus pneumoniae R6
  3clo-assembly1_B  TM=8.285E-01  e=2.648E-04  Bacteroides thetaiotaomicron VPI-5482
  7dwm-assembly1_B  TM=8.876E-01  e=2.213E-03  Hapunavirus VP882
  2q0o-assembly1_B  TM=8.199E-01  e=1.362E-03  Sinorhizobium fredii NGR234
  1je8-assembly2_E  TM=8.226E-01  e=1.447E-03  Escherichia coli

Foldseek 3Di:
DWDQDPVVRDTDDLDLLQQDPLLVLLLVCVVVVDDLCVSCVVVVHDSVVSVVSVVVLCVSQVHDDSVSSNVSCVVSVVD